Protein AF-A0A1F3XAB5-F1 (afdb_monomer_lite)

Radius of gyration: 10.23 Å; chains: 1; bounding box: 23×28×23 Å

Secondary structure (DSSP, 8-state):
-PEEEEE-SEEEEBTTS-EEEE-TT-EEEEETTEEEEEETTEEEEEPHHHHHHHHHTT-EEE-

Structure (mmCIF, N/CA/C/O backbone):
data_AF-A0A1F3XAB5-F1
#
_entry.id   AF-A0A1F3XAB5-F1
#
loop_
_atom_site.group_PDB
_atom_site.id
_atom_site.type_symbol
_atom_site.label_atom_id
_atom_site.label_alt_id
_atom_site.label_comp_id
_atom_site.label_asym_id
_atom_site.label_entity_id
_atom_site.label_seq_id
_atom_site.pdbx_PDB_ins_code
_atom_site.Cartn_x
_atom_site.Cartn_y
_atom_site.Cartn_z
_atom_site.occupancy
_atom_site.B_iso_or_equiv
_atom_site.auth_seq_id
_atom_site.auth_comp_id
_atom_site.auth_asym_id
_atom_site.auth_atom_id
_atom_site.pdbx_PDB_model_num
ATOM 1 N N . MET A 1 1 ? 3.265 -16.879 -4.118 1.00 55.44 1 MET A N 1
ATOM 2 C CA . MET A 1 1 ? 2.404 -16.662 -2.939 1.00 55.44 1 MET A CA 1
ATOM 3 C C . MET A 1 1 ? 2.181 -15.173 -2.814 1.00 55.44 1 MET A C 1
ATOM 5 O O . MET A 1 1 ? 3.158 -14.446 -2.693 1.00 55.44 1 MET A O 1
ATOM 9 N N . ALA A 1 2 ? 0.927 -14.754 -2.928 1.00 60.62 2 ALA A N 1
ATOM 10 C CA . ALA A 1 2 ? 0.483 -13.405 -2.619 1.00 60.62 2 ALA A CA 1
ATOM 11 C C . ALA A 1 2 ? 0.370 -13.278 -1.094 1.00 60.62 2 ALA A C 1
ATOM 13 O O . ALA A 1 2 ? -0.249 -14.133 -0.462 1.00 60.62 2 ALA A O 1
ATOM 14 N N . VAL A 1 3 ? 0.996 -12.259 -0.506 1.00 65.19 3 VAL A N 1
ATOM 15 C CA . VAL A 1 3 ? 0.828 -11.941 0.920 1.00 65.19 3 VAL A CA 1
ATOM 16 C C . VAL A 1 3 ? -0.106 -10.746 1.020 1.00 65.19 3 VAL A C 1
ATOM 18 O O . VAL A 1 3 ? 0.132 -9.719 0.377 1.00 65.19 3 VAL A O 1
ATOM 21 N N . HIS A 1 4 ? -1.169 -10.899 1.806 1.00 70.19 4 HIS A N 1
ATOM 22 C CA . HIS A 1 4 ? -2.123 -9.833 2.067 1.00 70.19 4 HIS A CA 1
ATOM 23 C C . HIS A 1 4 ? -1.625 -8.975 3.224 1.00 70.19 4 HIS A C 1
ATOM 25 O O . HIS A 1 4 ? -1.165 -9.485 4.247 1.00 70.19 4 HIS A O 1
ATOM 31 N N . TYR A 1 5 ? -1.728 -7.664 3.059 1.00 74.12 5 TYR A N 1
ATOM 32 C CA . TYR A 1 5 ? -1.368 -6.711 4.096 1.00 74.12 5 TYR A CA 1
ATOM 33 C C . TYR A 1 5 ? -2.554 -5.819 4.434 1.00 74.12 5 TYR A C 1
ATOM 35 O O . TYR A 1 5 ? -3.392 -5.536 3.583 1.00 74.12 5 TYR A O 1
ATOM 43 N N . GLN A 1 6 ? -2.597 -5.342 5.672 1.00 74.75 6 GLN A N 1
ATOM 44 C CA . GLN A 1 6 ? -3.514 -4.303 6.114 1.00 74.75 6 GLN A CA 1
ATOM 45 C C . GLN A 1 6 ? -2.750 -2.994 6.305 1.00 74.75 6 GLN A C 1
ATOM 47 O O . GLN A 1 6 ? -1.701 -2.969 6.957 1.00 74.75 6 GLN A O 1
ATOM 52 N N . PHE A 1 7 ? -3.291 -1.912 5.743 1.00 74.69 7 PHE A N 1
ATOM 53 C CA . PHE A 1 7 ? -2.727 -0.568 5.845 1.00 74.69 7 PHE A CA 1
ATOM 54 C C . PHE A 1 7 ? -3.553 0.307 6.787 1.00 74.69 7 PHE A C 1
ATOM 56 O O . PHE A 1 7 ? -4.787 0.342 6.719 1.00 74.69 7 PHE A O 1
ATOM 63 N N . SER A 1 8 ? -2.848 1.054 7.634 1.00 73.56 8 SER A N 1
ATOM 64 C CA . SER A 1 8 ? -3.374 2.254 8.288 1.00 73.56 8 SER A CA 1
ATOM 65 C C . SER A 1 8 ? -3.384 3.425 7.301 1.00 73.56 8 SER A C 1
ATOM 67 O O . SER A 1 8 ? -2.648 3.403 6.319 1.00 73.56 8 SER A O 1
ATOM 69 N N . ALA A 1 9 ? -4.178 4.466 7.573 1.00 75.81 9 ALA A N 1
ATOM 70 C CA . ALA A 1 9 ? -4.191 5.673 6.745 1.00 75.81 9 ALA A CA 1
ATOM 71 C C . ALA A 1 9 ? -2.769 6.253 6.616 1.00 75.81 9 ALA A C 1
ATOM 73 O O . ALA A 1 9 ? -2.153 6.621 7.622 1.00 75.81 9 ALA A O 1
ATOM 74 N N . CYS A 1 10 ? -2.228 6.296 5.399 1.00 75.12 10 CYS A N 1
ATOM 75 C CA . CYS A 1 10 ? -0.870 6.775 5.159 1.00 75.12 10 CYS A CA 1
ATOM 76 C C . CYS A 1 10 ? -0.679 7.323 3.746 1.00 75.12 10 CYS A C 1
ATOM 78 O O . CYS A 1 10 ? -1.427 7.007 2.825 1.00 75.12 10 CYS A O 1
ATOM 80 N N . GLU A 1 11 ? 0.380 8.103 3.569 1.00 76.19 11 GLU A N 1
ATOM 81 C CA . GLU A 1 11 ? 0.837 8.560 2.261 1.00 76.19 11 GLU A CA 1
ATOM 82 C C . GLU A 1 11 ? 2.085 7.779 1.863 1.00 76.19 11 GLU A C 1
ATOM 84 O O . GLU A 1 11 ? 2.935 7.473 2.704 1.00 76.19 11 GLU A O 1
ATOM 89 N N . CYS A 1 12 ? 2.195 7.429 0.585 1.00 73.12 12 CYS A N 1
ATOM 90 C CA . CYS A 1 12 ? 3.346 6.703 0.068 1.00 73.12 12 CYS A CA 1
ATOM 91 C C . CYS A 1 12 ? 3.716 7.165 -1.340 1.00 73.12 12 CYS A C 1
ATOM 93 O O . CYS A 1 12 ? 2.903 7.740 -2.062 1.00 73.12 12 CYS A O 1
ATOM 95 N N . LEU A 1 13 ? 4.950 6.882 -1.745 1.00 70.81 13 LEU A N 1
ATOM 96 C CA . LEU A 1 13 ? 5.394 7.094 -3.117 1.00 70.81 13 LEU A CA 1
ATOM 97 C C . LEU A 1 13 ? 4.885 5.952 -4.007 1.00 70.81 13 LEU A C 1
ATOM 99 O O . LEU A 1 13 ? 5.290 4.793 -3.860 1.00 70.81 13 LEU A O 1
ATOM 103 N N . GLY A 1 14 ? 4.009 6.289 -4.951 1.00 73.06 14 GLY A N 1
ATOM 104 C CA . GLY A 1 14 ? 3.597 5.386 -6.020 1.00 73.06 14 GLY A CA 1
ATOM 105 C C . GLY A 1 14 ? 4.753 5.081 -6.979 1.00 73.06 14 GLY A C 1
ATOM 106 O O . GLY A 1 14 ? 5.780 5.764 -6.993 1.00 73.06 14 GLY A O 1
ATOM 107 N N . ARG A 1 15 ? 4.588 4.064 -7.833 1.00 69.62 15 ARG A N 1
ATOM 108 C CA . ARG A 1 15 ? 5.619 3.652 -8.806 1.00 69.62 15 ARG A CA 1
ATOM 109 C C . ARG A 1 15 ? 6.067 4.782 -9.748 1.00 69.62 15 ARG A C 1
ATOM 111 O O . ARG A 1 15 ? 7.221 4.789 -10.157 1.00 69.62 15 ARG A O 1
ATOM 118 N N . GLY A 1 16 ? 5.185 5.734 -10.058 1.00 72.81 16 GLY A N 1
ATOM 119 C CA . GLY A 1 16 ? 5.490 6.908 -10.887 1.00 72.81 16 GLY A CA 1
ATOM 120 C C . GLY A 1 16 ? 6.181 8.068 -10.156 1.00 72.81 16 GLY A C 1
ATOM 121 O O . GLY A 1 16 ? 6.367 9.120 -10.756 1.00 72.81 16 GLY A O 1
ATOM 122 N N . GLY A 1 17 ? 6.518 7.921 -8.869 1.00 72.19 17 GLY A N 1
ATOM 123 C CA . GLY A 1 17 ? 7.092 8.998 -8.050 1.00 72.19 17 GLY A CA 1
ATOM 124 C C . GLY A 1 17 ? 6.069 10.017 -7.534 1.00 72.19 17 GLY A C 1
ATOM 125 O O . GLY A 1 17 ? 6.432 10.932 -6.802 1.00 72.19 17 GLY A O 1
ATOM 126 N N . SER A 1 18 ? 4.788 9.857 -7.870 1.00 78.25 18 SER A N 1
ATOM 127 C CA . SER A 1 18 ? 3.692 10.646 -7.310 1.00 78.25 18 SER A CA 1
ATOM 128 C C . SER A 1 18 ? 3.345 10.180 -5.896 1.00 78.25 18 SER A C 1
ATOM 130 O O . SER A 1 18 ? 3.329 8.977 -5.620 1.00 78.25 18 SER A O 1
ATOM 132 N N . VAL A 1 19 ? 3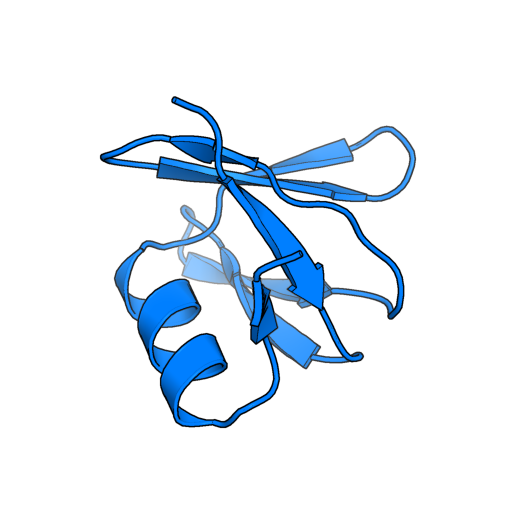.014 11.121 -5.014 1.00 79.31 19 VAL A N 1
ATOM 133 C CA . VAL A 1 19 ? 2.463 10.802 -3.691 1.00 79.31 19 VAL A CA 1
ATOM 134 C C . VAL A 1 19 ? 1.046 10.264 -3.866 1.00 79.31 19 VAL A C 1
ATOM 136 O O . VAL A 1 19 ? 0.229 10.861 -4.565 1.00 79.31 19 VAL A O 1
ATOM 139 N N . VAL A 1 20 ? 0.766 9.122 -3.245 1.00 77.19 20 VAL A N 1
ATOM 140 C CA . VAL A 1 20 ? -0.541 8.469 -3.254 1.00 77.19 20 VAL A CA 1
ATOM 141 C C . VAL A 1 20 ? -1.036 8.330 -1.823 1.00 77.19 20 VAL A C 1
ATOM 143 O O . VAL A 1 20 ? -0.315 7.833 -0.953 1.00 77.19 20 VAL A O 1
ATOM 146 N N . GLN A 1 21 ? -2.276 8.755 -1.591 1.00 78.06 21 GLN A N 1
ATOM 147 C CA . GLN A 1 21 ? -2.952 8.568 -0.314 1.00 78.06 21 GLN A CA 1
ATOM 148 C C . GLN A 1 21 ? -3.596 7.180 -0.260 1.00 78.06 21 GLN A C 1
ATOM 150 O O . GLN A 1 21 ? -4.370 6.801 -1.139 1.00 78.06 21 GLN A O 1
ATOM 155 N N . ILE A 1 22 ? -3.270 6.425 0.784 1.00 74.81 22 ILE A N 1
ATOM 156 C CA . ILE A 1 22 ? -3.819 5.104 1.075 1.00 74.81 22 ILE A CA 1
ATOM 157 C C . ILE A 1 22 ? -4.834 5.274 2.215 1.00 74.81 22 ILE A C 1
ATOM 159 O O . ILE A 1 22 ? -4.421 5.500 3.357 1.00 74.81 22 ILE A O 1
ATOM 163 N N . PRO A 1 23 ? -6.153 5.199 1.947 1.00 70.12 23 PRO A N 1
ATOM 164 C CA . PRO A 1 23 ? -7.153 5.151 3.009 1.00 70.12 23 PRO A CA 1
ATOM 165 C C . PRO A 1 23 ? -7.009 3.900 3.903 1.00 70.12 23 PRO A C 1
ATOM 167 O O . PRO A 1 23 ? -6.436 2.887 3.499 1.00 70.12 23 PRO A O 1
ATOM 170 N N . PRO A 1 24 ? -7.522 3.940 5.142 1.00 69.25 24 PRO A N 1
ATOM 171 C CA . PRO A 1 24 ? -7.466 2.791 6.039 1.00 69.25 24 PRO A CA 1
ATOM 172 C C . PRO A 1 24 ? -8.327 1.633 5.509 1.00 69.25 24 PRO A C 1
ATOM 174 O O . PRO A 1 24 ? -9.387 1.854 4.927 1.00 69.25 24 PRO A O 1
ATOM 177 N N . GLY A 1 25 ? -7.895 0.391 5.750 1.00 63.25 25 GLY A N 1
ATOM 178 C CA . GLY A 1 25 ? -8.683 -0.805 5.410 1.00 63.25 25 GLY A CA 1
ATOM 179 C C . GLY A 1 25 ? -8.507 -1.333 3.981 1.00 63.25 25 GLY A C 1
ATOM 180 O O . GLY A 1 25 ? -9.266 -2.200 3.562 1.00 63.25 25 GLY A O 1
ATOM 181 N N . ILE A 1 26 ? -7.505 -0.849 3.246 1.00 67.56 26 ILE A N 1
ATOM 182 C CA . ILE A 1 26 ? -7.121 -1.383 1.929 1.00 67.56 26 ILE A CA 1
ATOM 183 C C . ILE A 1 26 ? -6.400 -2.728 2.082 1.00 67.56 26 ILE A C 1
ATOM 185 O O . ILE A 1 26 ? -5.601 -2.905 3.008 1.00 67.56 26 ILE A O 1
ATOM 189 N N . TRP A 1 27 ? -6.642 -3.637 1.128 1.00 64.56 27 TRP A N 1
ATOM 190 C CA . TRP A 1 27 ? -5.982 -4.941 1.005 1.00 64.56 27 TRP A CA 1
ATOM 191 C C . TRP A 1 27 ? -5.029 -5.000 -0.196 1.00 64.56 27 TRP A C 1
ATOM 193 O O . TRP A 1 27 ? -5.413 -5.429 -1.287 1.00 64.56 27 TRP A O 1
ATOM 203 N N . PRO A 1 28 ? -3.770 -4.578 -0.041 1.00 64.88 28 PRO A N 1
ATOM 204 C CA . PRO A 1 28 ? -2.753 -4.876 -1.028 1.00 64.88 28 PRO A CA 1
ATOM 205 C C . PRO A 1 28 ? -2.326 -6.333 -1.033 1.00 64.88 28 PRO A C 1
ATOM 207 O O . PRO A 1 28 ? -2.170 -6.976 0.008 1.00 64.88 28 PRO A O 1
ATOM 210 N N . VAL A 1 29 ? -2.047 -6.789 -2.246 1.00 63.31 29 VAL A N 1
ATOM 211 C CA . VAL A 1 29 ? -1.340 -8.018 -2.558 1.00 63.31 29 VAL A CA 1
ATOM 212 C C . VAL A 1 29 ? 0.096 -7.644 -2.909 1.00 63.31 29 VAL A C 1
ATOM 214 O O . VAL A 1 29 ? 0.350 -6.967 -3.907 1.00 63.31 29 VAL A O 1
ATOM 217 N N . ALA A 1 30 ? 1.053 -8.075 -2.089 1.00 63.81 30 ALA A N 1
ATOM 218 C CA . ALA A 1 30 ? 2.454 -8.035 -2.488 1.00 63.81 30 ALA A CA 1
ATOM 219 C C . ALA A 1 30 ? 2.800 -9.321 -3.247 1.00 63.81 30 ALA A C 1
ATOM 221 O O . ALA A 1 30 ? 2.692 -10.423 -2.698 1.00 63.81 30 ALA A O 1
ATOM 222 N N . GLU A 1 31 ? 3.234 -9.177 -4.495 1.00 54.69 31 GLU A N 1
ATOM 223 C CA . GLU A 1 31 ? 3.972 -10.207 -5.223 1.00 54.69 31 GLU A CA 1
ATOM 224 C C . GLU A 1 31 ? 5.476 -9.913 -5.105 1.00 54.69 31 GLU A C 1
ATOM 226 O O . GLU A 1 31 ? 5.862 -8.779 -4.830 1.00 54.69 31 GLU A O 1
ATOM 231 N N . ARG A 1 32 ? 6.335 -10.934 -5.263 1.00 56.66 32 ARG A N 1
ATOM 232 C CA . ARG A 1 32 ? 7.780 -10.907 -4.918 1.00 56.66 32 ARG A CA 1
ATOM 233 C C . ARG A 1 32 ? 8.528 -9.618 -5.285 1.00 56.66 32 ARG A C 1
ATOM 235 O O . ARG A 1 32 ? 9.406 -9.221 -4.527 1.00 56.66 32 ARG A O 1
ATOM 242 N N . ASP A 1 33 ? 8.172 -8.989 -6.401 1.00 63.09 33 ASP A N 1
ATOM 243 C CA . ASP A 1 33 ? 8.882 -7.840 -6.968 1.00 63.09 33 ASP A CA 1
ATOM 244 C C . ASP A 1 33 ? 7.996 -6.589 -7.125 1.00 63.09 33 ASP A C 1
ATOM 246 O O . ASP A 1 33 ? 8.438 -5.563 -7.645 1.00 63.09 33 ASP A O 1
ATOM 250 N N . SER A 1 34 ? 6.719 -6.646 -6.732 1.00 64.62 34 SER A N 1
ATOM 251 C CA . SER A 1 34 ? 5.769 -5.541 -6.905 1.00 64.62 34 SER A CA 1
ATOM 252 C C . SER A 1 34 ? 4.645 -5.593 -5.879 1.00 64.62 34 SER A C 1
ATOM 254 O O . SER A 1 34 ? 4.044 -6.634 -5.625 1.00 64.62 34 SER A O 1
ATOM 256 N N . VAL A 1 35 ? 4.340 -4.434 -5.297 1.00 70.31 35 VAL A N 1
ATOM 257 C CA . VAL A 1 35 ? 3.265 -4.292 -4.315 1.00 70.31 35 VAL A CA 1
ATOM 258 C C . VAL A 1 35 ? 2.082 -3.632 -5.000 1.00 70.31 35 VAL A C 1
ATOM 260 O O . VAL A 1 35 ? 2.183 -2.492 -5.461 1.00 70.31 35 VAL A O 1
ATOM 263 N N . PHE A 1 36 ? 0.965 -4.346 -5.056 1.00 72.62 36 PHE A N 1
ATOM 264 C CA . PHE A 1 36 ? -0.268 -3.867 -5.657 1.00 7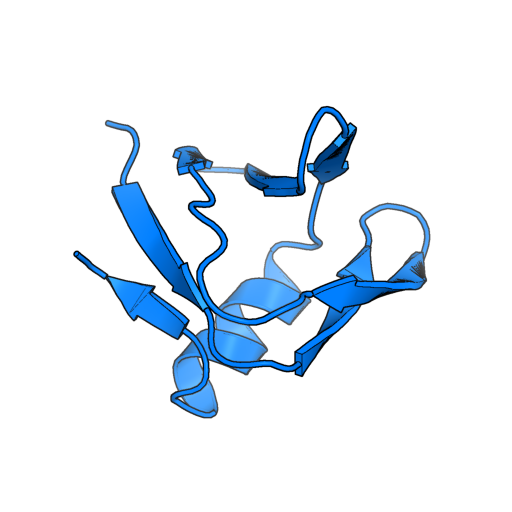2.62 36 PHE A CA 1
ATOM 265 C C . PHE A 1 36 ? -1.296 -3.604 -4.560 1.00 72.62 36 PHE A C 1
ATOM 267 O O . PHE A 1 36 ? -1.614 -4.508 -3.799 1.00 72.62 36 PHE A O 1
ATOM 274 N N . ALA A 1 37 ? -1.821 -2.384 -4.466 1.00 69.50 37 ALA A N 1
ATOM 275 C CA . ALA A 1 37 ? -2.870 -2.011 -3.520 1.00 69.50 37 ALA A CA 1
ATOM 276 C C . ALA A 1 37 ? -4.170 -1.704 -4.261 1.00 69.50 37 ALA A C 1
ATOM 278 O O . ALA A 1 37 ? -4.190 -0.818 -5.107 1.00 69.50 37 ALA A O 1
ATOM 279 N N . LEU A 1 38 ? -5.254 -2.417 -3.955 1.00 66.44 38 LEU A N 1
ATOM 280 C CA . LEU A 1 38 ? -6.557 -2.145 -4.560 1.00 66.44 38 LEU A CA 1
ATOM 281 C C . LEU A 1 38 ? -7.342 -1.145 -3.701 1.00 66.44 3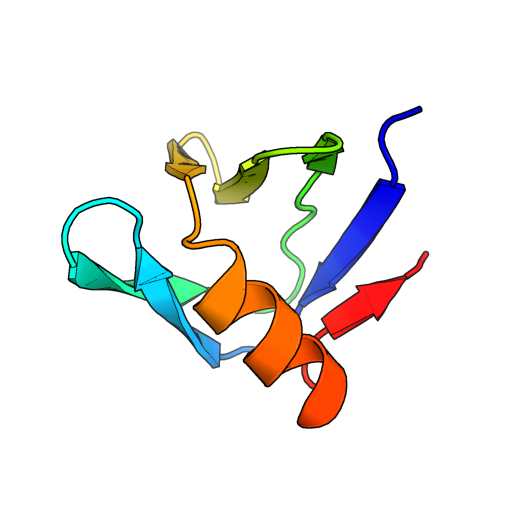8 LEU A C 1
ATOM 283 O O . LEU A 1 38 ? -7.719 -1.463 -2.574 1.00 66.44 38 LEU A O 1
ATOM 287 N N . VAL A 1 39 ? -7.590 0.054 -4.225 1.00 66.69 39 VAL A N 1
ATOM 288 C CA . VAL A 1 39 ? -8.312 1.138 -3.539 1.00 66.69 39 VAL A CA 1
ATOM 289 C C . VAL A 1 39 ? -9.622 1.403 -4.260 1.00 66.69 39 VAL A C 1
ATOM 291 O O . VAL A 1 39 ? -9.631 2.008 -5.332 1.00 66.69 39 VAL A O 1
ATOM 294 N N . GLY A 1 40 ? -10.731 0.927 -3.693 1.00 67.12 40 GLY A N 1
ATOM 295 C CA . GLY A 1 40 ? -12.000 0.888 -4.421 1.00 67.12 40 GLY A CA 1
ATOM 296 C C . GLY A 1 40 ? -11.849 0.025 -5.676 1.00 67.12 40 GLY A C 1
ATOM 297 O O . GLY A 1 40 ? -11.583 -1.167 -5.568 1.00 67.12 40 GLY A O 1
ATOM 298 N N . GLU A 1 41 ? -11.950 0.642 -6.854 1.00 64.62 41 GLU A N 1
ATOM 299 C CA . GLU A 1 41 ? -11.759 -0.010 -8.164 1.00 64.62 41 GLU A CA 1
ATOM 300 C C . GLU A 1 41 ? -10.377 0.264 -8.791 1.00 64.62 41 GLU A C 1
ATOM 302 O O . GLU A 1 41 ? -10.081 -0.189 -9.895 1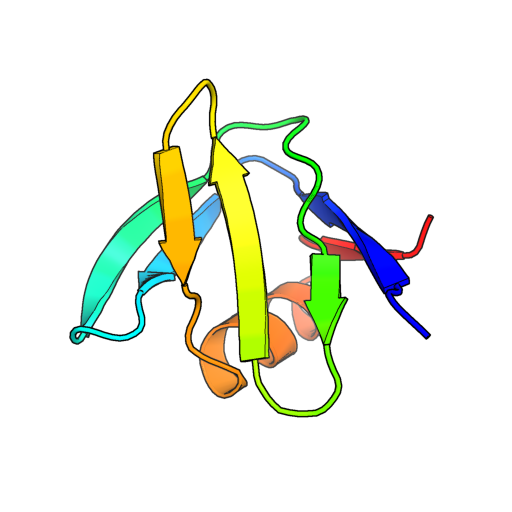.00 64.62 41 GLU A O 1
ATOM 307 N N . THR A 1 42 ? -9.507 1.016 -8.108 1.00 65.38 42 THR A N 1
ATOM 308 C CA . THR A 1 42 ? -8.203 1.425 -8.646 1.00 65.38 42 THR A CA 1
ATOM 309 C C . THR A 1 42 ? -7.087 0.514 -8.148 1.00 65.38 42 THR A C 1
ATOM 311 O O . THR A 1 42 ? -6.872 0.381 -6.944 1.00 65.38 42 THR A O 1
ATOM 314 N N . LEU A 1 43 ? -6.319 -0.065 -9.072 1.00 72.94 43 LEU A N 1
ATOM 315 C CA . LEU A 1 43 ? -5.088 -0.783 -8.751 1.00 72.94 43 LEU A CA 1
ATOM 316 C C . LEU A 1 43 ? -3.919 0.205 -8.647 1.00 72.94 43 LEU A C 1
ATOM 318 O O . LEU A 1 43 ? -3.433 0.735 -9.646 1.00 72.94 43 LEU A O 1
ATOM 322 N N . LEU A 1 44 ? -3.435 0.436 -7.435 1.00 72.44 44 LEU A N 1
ATOM 323 C CA . LEU A 1 44 ? -2.220 1.195 -7.186 1.00 72.44 44 LEU A CA 1
ATOM 324 C C . LEU A 1 44 ? -1.011 0.271 -7.244 1.00 72.44 44 LEU A C 1
ATOM 326 O O . LEU A 1 44 ? -0.986 -0.780 -6.612 1.00 72.44 44 LEU A O 1
ATOM 330 N N . THR A 1 45 ? 0.030 0.697 -7.949 1.00 76.94 45 THR A N 1
ATOM 331 C CA . THR A 1 45 ? 1.338 0.038 -7.879 1.00 76.94 45 THR A CA 1
ATOM 332 C C . THR A 1 45 ? 2.254 0.862 -6.988 1.00 76.94 45 THR A C 1
ATOM 334 O O . THR A 1 45 ? 2.563 2.017 -7.303 1.00 76.94 45 THR A O 1
ATOM 337 N N . LEU A 1 46 ? 2.681 0.280 -5.871 1.00 73.94 46 LEU A N 1
ATOM 338 C CA . LEU A 1 46 ? 3.544 0.943 -4.903 1.00 73.94 46 LEU A CA 1
ATOM 339 C C . LEU A 1 46 ? 5.015 0.684 -5.215 1.00 73.94 46 LEU A C 1
ATOM 341 O O . LEU A 1 46 ? 5.395 -0.365 -5.741 1.00 73.94 46 LEU A O 1
ATOM 345 N N . ASN A 1 47 ? 5.857 1.651 -4.861 1.00 77.69 47 ASN A N 1
ATOM 346 C CA . ASN A 1 47 ? 7.296 1.453 -4.870 1.00 77.69 47 ASN A CA 1
ATOM 347 C C . ASN A 1 47 ? 7.692 0.498 -3.725 1.00 77.69 47 ASN A C 1
ATOM 349 O O . ASN A 1 47 ? 7.300 0.710 -2.577 1.00 77.69 47 ASN A O 1
ATOM 353 N N . VAL A 1 48 ? 8.483 -0.537 -4.026 1.00 77.69 48 VAL A N 1
ATOM 354 C CA . VAL A 1 48 ? 8.908 -1.555 -3.044 1.00 77.69 48 VAL A CA 1
ATOM 355 C C . VAL A 1 48 ? 9.648 -0.929 -1.856 1.00 77.69 48 VAL A C 1
ATOM 357 O O . VAL A 1 48 ? 9.391 -1.295 -0.712 1.00 77.69 48 VAL A O 1
ATOM 360 N N . SER A 1 49 ? 10.506 0.066 -2.094 1.00 81.25 49 SER A N 1
ATOM 361 C CA . SER A 1 49 ? 11.234 0.762 -1.027 1.00 81.25 49 SER A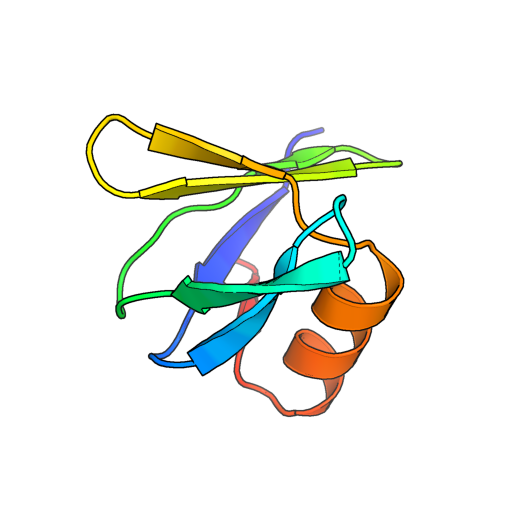 CA 1
ATOM 362 C C . SER A 1 49 ? 10.295 1.555 -0.117 1.00 81.25 49 SER A C 1
ATOM 364 O O . SER A 1 49 ? 10.466 1.542 1.101 1.00 81.25 49 SER A O 1
ATOM 366 N N . ALA A 1 50 ? 9.274 2.202 -0.689 1.00 76.75 50 ALA A N 1
ATOM 367 C CA . ALA A 1 50 ? 8.258 2.911 0.088 1.00 76.75 50 ALA A CA 1
ATOM 368 C C . ALA A 1 50 ? 7.414 1.933 0.919 1.00 76.75 50 ALA A C 1
ATOM 370 O O . ALA A 1 50 ? 7.134 2.191 2.087 1.00 76.75 50 ALA A O 1
ATOM 371 N N . PHE A 1 51 ? 7.059 0.778 0.353 1.00 79.31 51 PHE A N 1
ATOM 372 C CA . PHE A 1 51 ? 6.336 -0.268 1.073 1.00 79.31 51 PHE A CA 1
ATOM 373 C C . PHE A 1 51 ? 7.129 -0.826 2.262 1.00 79.31 51 PHE A C 1
ATOM 375 O O . PHE A 1 51 ? 6.601 -0.932 3.369 1.00 79.31 51 PHE A O 1
ATOM 382 N N . GLU A 1 52 ? 8.409 -1.135 2.062 1.00 80.69 52 GLU A N 1
ATOM 383 C CA . GLU A 1 52 ? 9.286 -1.597 3.139 1.00 80.69 52 GLU A CA 1
ATOM 384 C C . GLU A 1 52 ? 9.480 -0.529 4.225 1.00 80.69 52 GLU A C 1
ATOM 386 O O . GLU A 1 52 ? 9.512 -0.858 5.413 1.00 80.69 52 GLU A O 1
ATOM 391 N N . GLN A 1 53 ? 9.525 0.756 3.858 1.00 81.94 53 GLN A N 1
ATOM 392 C CA . GLN A 1 53 ? 9.526 1.846 4.833 1.00 81.94 53 GLN A CA 1
ATOM 393 C C . GLN A 1 53 ? 8.240 1.854 5.675 1.00 81.94 53 GLN A C 1
ATOM 395 O O . GLN A 1 53 ? 8.317 1.905 6.902 1.00 81.94 53 GLN A O 1
ATOM 400 N N . LEU A 1 54 ? 7.065 1.715 5.054 1.00 79.19 54 LEU A N 1
ATOM 401 C CA . LEU A 1 54 ? 5.792 1.672 5.783 1.00 79.19 54 LEU A CA 1
ATOM 402 C C . LEU A 1 54 ? 5.690 0.477 6.748 1.00 79.19 54 LEU A C 1
ATOM 404 O O . LEU A 1 54 ? 5.104 0.608 7.826 1.00 79.19 54 LEU A O 1
ATOM 408 N N . LYS A 1 55 ? 6.282 -0.674 6.400 1.00 80.56 55 LYS A N 1
ATOM 409 C CA . LYS A 1 55 ? 6.390 -1.834 7.306 1.00 80.56 55 LYS A CA 1
ATOM 410 C C . LYS A 1 55 ? 7.261 -1.515 8.518 1.00 80.56 55 LYS A C 1
ATOM 412 O O . LYS A 1 55 ? 6.862 -1.819 9.639 1.00 80.56 55 LYS A O 1
ATOM 417 N N . ARG A 1 56 ? 8.414 -0.864 8.315 1.00 83.25 56 ARG A N 1
ATOM 418 C CA . ARG A 1 56 ? 9.296 -0.427 9.417 1.00 83.25 56 ARG A CA 1
ATOM 419 C C . ARG A 1 56 ? 8.625 0.600 10.324 1.00 83.25 56 ARG A C 1
ATOM 421 O O . ARG A 1 56 ? 8.840 0.573 11.529 1.00 83.25 56 ARG A O 1
ATOM 428 N N . GLU A 1 57 ? 7.789 1.465 9.759 1.00 83.06 57 GLU A N 1
ATOM 429 C CA . GLU A 1 57 ? 6.991 2.446 10.504 1.00 83.06 57 GLU A CA 1
ATOM 430 C C . GLU A 1 57 ? 5.766 1.828 11.209 1.00 83.06 57 GLU A C 1
ATOM 432 O O . GLU A 1 57 ? 5.032 2.533 11.899 1.00 83.06 57 GLU A O 1
ATOM 437 N N . GLY A 1 58 ? 5.506 0.524 11.045 1.00 80.50 58 GLY A N 1
ATOM 438 C CA . GLY A 1 58 ? 4.372 -0.168 11.668 1.00 80.50 58 GLY A CA 1
ATOM 439 C C . GLY A 1 58 ? 3.002 0.205 11.088 1.00 80.50 58 GLY A C 1
ATOM 440 O O . GLY A 1 58 ? 1.972 -0.146 11.671 1.00 80.50 58 GLY A O 1
ATOM 441 N N . LYS A 1 59 ? 2.982 0.897 9.942 1.00 78.88 59 LYS A N 1
ATOM 442 C CA . LYS A 1 59 ? 1.770 1.323 9.220 1.00 78.88 59 LYS A CA 1
ATOM 443 C C . LYS A 1 59 ? 1.168 0.214 8.358 1.00 78.88 59 LYS A C 1
ATOM 445 O O . LYS A 1 59 ? 0.029 0.337 7.913 1.00 78.88 59 LYS A O 1
ATOM 450 N N . VAL A 1 60 ? 1.932 -0.853 8.138 1.00 78.62 60 VAL A N 1
ATOM 451 C CA . VAL A 1 60 ? 1.560 -2.018 7.336 1.00 78.62 60 VAL A CA 1
ATOM 452 C C . VAL A 1 60 ? 1.773 -3.272 8.164 1.00 78.62 60 VAL A C 1
ATOM 454 O O . VAL A 1 60 ? 2.853 -3.467 8.725 1.00 78.62 60 VAL A O 1
ATOM 457 N N . ARG A 1 61 ? 0.762 -4.139 8.221 1.00 75.56 61 ARG A N 1
ATOM 458 C CA . ARG A 1 61 ? 0.827 -5.410 8.954 1.00 75.56 61 ARG A CA 1
ATOM 459 C C . ARG A 1 61 ? 0.417 -6.572 8.052 1.00 75.56 61 ARG A C 1
ATOM 461 O O . ARG A 1 61 ? -0.535 -6.403 7.292 1.00 75.56 61 ARG A O 1
ATOM 468 N N . PRO A 1 62 ? 1.135 -7.710 8.077 1.00 76.12 62 PRO A N 1
ATOM 469 C CA . PRO A 1 62 ? 0.683 -8.910 7.382 1.00 76.12 62 PRO A CA 1
ATOM 470 C C . PRO A 1 62 ? -0.597 -9.431 8.043 1.00 76.12 62 PRO A C 1
ATOM 472 O O . PRO A 1 62 ? -0.728 -9.342 9.268 1.00 76.12 62 PRO A O 1
ATOM 475 N 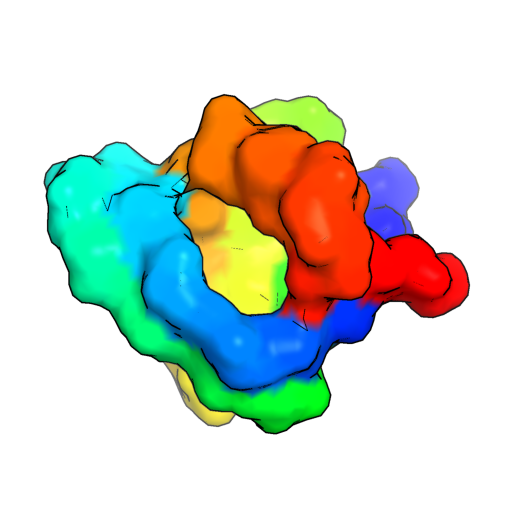N . LEU A 1 63 ? -1.518 -9.935 7.224 1.00 69.56 63 LEU A N 1
ATOM 476 C CA . LEU A 1 63 ? -2.663 -10.730 7.674 1.00 69.56 63 LEU A CA 1
ATOM 477 C C . LEU A 1 63 ? -2.277 -12.205 7.809 1.00 69.56 63 LEU A C 1
ATOM 479 O O . LEU A 1 63 ? -1.452 -12.674 6.989 1.00 69.56 63 LEU A O 1
#

Foldseek 3Di:
DWWWKFFDFDWFQFPVRDIDTDHGGWIWTDDPQWIWTCDPNDTTTGDPVRVVVCVVVVRMDTD

pLDDT: mean 72.07, std 6.8, range [54.69, 83.25]

Sequence (63 aa):
MAVHYQFSACECLGRGGSVVQIPPGIWPVAERDSVFALVGETLLTLNVSAFEQLKREGKVRPL